Protein AF-A0A661LT13-F1 (afdb_monomer_lite)

Foldseek 3Di:
DQLPVQLPPPDDPVSSLVSQQPQAQDDDVDGGFHAHPPRPPGFQWDFDWDQDPVRDTHTPDDIDGDPDDPVVVVVVPVD

Secondary structure (DSSP, 8-state):
-HHHHHHTT---HHHHHHHHHT--SB-SSSS-B--BTTB-S---EE--EEEPGGG-EEE-S--EE----HHHHHHHH--

Radius of gyration: 16.87 Å; chains: 1; bounding box: 46×24×39 Å

Structure (mmCIF, N/CA/C/O backbone):
data_AF-A0A661LT13-F1
#
_entry.id   AF-A0A661LT13-F1
#
loop_
_atom_site.group_PDB
_atom_site.id
_atom_site.type_symbol
_atom_site.label_atom_id
_atom_site.label_alt_id
_atom_site.label_comp_id
_atom_site.label_asym_id
_atom_site.label_entity_id
_atom_site.label_seq_id
_atom_site.pdbx_PDB_ins_code
_atom_site.Cartn_x
_atom_site.Cartn_y
_atom_site.Cartn_z
_atom_site.occupancy
_atom_site.B_iso_or_equiv
_atom_site.auth_seq_id
_atom_site.auth_comp_id
_atom_site.auth_asym_id
_atom_site.auth_atom_id
_atom_site.pdbx_PDB_model_num
ATOM 1 N N . MET A 1 1 ? -8.839 8.996 -4.667 1.00 78.38 1 MET A N 1
ATOM 2 C CA . MET A 1 1 ? -10.287 9.309 -4.695 1.00 78.38 1 MET A CA 1
ATOM 3 C C . MET A 1 1 ? -11.148 8.363 -3.858 1.00 78.38 1 MET A C 1
ATOM 5 O O . MET A 1 1 ? -12.113 8.836 -3.279 1.00 78.38 1 MET A O 1
ATOM 9 N N . GLU A 1 2 ? -10.819 7.072 -3.731 1.00 94.69 2 GLU A N 1
ATOM 10 C CA . GLU A 1 2 ? -11.687 6.099 -3.037 1.00 94.69 2 GLU A CA 1
ATOM 11 C C . GLU A 1 2 ? -12.082 6.484 -1.597 1.00 94.69 2 GLU A C 1
ATOM 13 O O . GLU A 1 2 ? -13.251 6.389 -1.239 1.00 94.69 2 GLU A O 1
ATOM 18 N N . ALA A 1 3 ? -11.154 6.990 -0.779 1.00 94.50 3 ALA A N 1
ATOM 19 C CA . ALA A 1 3 ? -11.478 7.411 0.587 1.00 94.50 3 ALA A CA 1
ATOM 20 C C . ALA A 1 3 ? -12.464 8.586 0.646 1.00 94.50 3 ALA A C 1
ATOM 22 O O . ALA A 1 3 ? -13.350 8.594 1.493 1.00 94.50 3 ALA A O 1
ATOM 23 N N . PHE A 1 4 ? -12.370 9.542 -0.284 1.00 96.00 4 PHE A N 1
ATOM 24 C CA . PHE A 1 4 ? -13.342 10.635 -0.384 1.00 96.00 4 PHE A CA 1
ATOM 25 C C . PHE A 1 4 ? -14.725 10.117 -0.777 1.00 96.00 4 PHE A C 1
ATOM 27 O O . PHE A 1 4 ? -15.721 10.516 -0.180 1.00 96.00 4 PHE A O 1
ATOM 34 N N . ARG A 1 5 ? -14.784 9.164 -1.718 1.00 95.25 5 ARG A N 1
ATOM 35 C CA . ARG A 1 5 ? -16.036 8.501 -2.108 1.00 95.25 5 ARG A CA 1
ATOM 36 C C . ARG A 1 5 ? -16.692 7.789 -0.921 1.00 95.25 5 ARG A C 1
ATOM 38 O O . ARG A 1 5 ? -17.901 7.889 -0.754 1.00 95.25 5 ARG A O 1
ATOM 45 N N . ARG A 1 6 ? -15.900 7.101 -0.090 1.00 95.88 6 ARG A N 1
ATOM 46 C CA . ARG A 1 6 ? -16.380 6.412 1.121 1.00 95.88 6 ARG A CA 1
ATOM 47 C C . ARG A 1 6 ? -16.768 7.365 2.252 1.00 95.88 6 ARG A C 1
ATOM 49 O O . ARG A 1 6 ? -17.718 7.082 2.968 1.00 95.88 6 ARG A O 1
ATOM 56 N N . CYS A 1 7 ? -16.046 8.472 2.419 1.00 97.75 7 CYS A N 1
ATOM 57 C CA . CYS A 1 7 ? -16.330 9.474 3.447 1.00 97.75 7 CYS A CA 1
ATOM 58 C C . CYS A 1 7 ? -17.635 10.236 3.167 1.00 97.75 7 CYS A C 1
ATOM 60 O O . CYS A 1 7 ? -18.365 10.588 4.093 1.00 97.75 7 CYS A O 1
ATOM 62 N N . GLY A 1 8 ? -17.935 10.497 1.892 1.00 96.38 8 GLY A N 1
ATOM 63 C CA . GLY A 1 8 ? -19.132 11.226 1.488 1.00 96.38 8 GLY A CA 1
ATOM 64 C C . GLY A 1 8 ? -19.106 12.702 1.901 1.00 96.38 8 GLY A C 1
ATOM 65 O O . GLY A 1 8 ? -18.052 13.309 2.072 1.00 96.38 8 GLY A O 1
ATOM 66 N N . ARG A 1 9 ? -20.296 13.302 2.028 1.00 96.25 9 ARG A N 1
ATOM 67 C CA . ARG A 1 9 ? -20.472 14.757 2.204 1.00 96.25 9 ARG A CA 1
ATOM 68 C C . ARG A 1 9 ? -20.056 15.281 3.583 1.00 96.25 9 ARG A C 1
ATOM 70 O O . ARG A 1 9 ? -19.742 16.459 3.701 1.00 96.25 9 ARG A O 1
ATOM 77 N N . ASN A 1 10 ? -20.053 14.433 4.612 1.0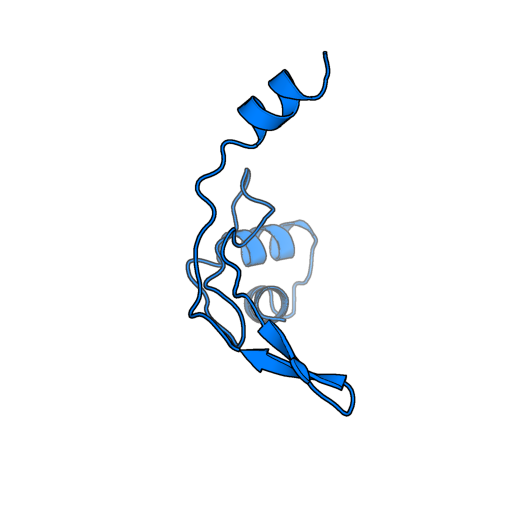0 95.50 10 ASN A N 1
ATOM 78 C CA . ASN A 1 10 ? -19.641 14.813 5.966 1.00 95.50 10 ASN A CA 1
ATOM 79 C C . ASN A 1 10 ? -18.117 14.668 6.132 1.00 95.50 10 ASN A C 1
ATOM 81 O O . ASN A 1 10 ? -17.632 13.812 6.877 1.00 95.50 10 ASN A O 1
ATOM 85 N N . LEU A 1 11 ? -17.358 15.457 5.372 1.00 96.62 11 LEU A N 1
ATOM 86 C CA . LEU A 1 11 ? -15.902 15.367 5.311 1.00 96.62 11 LEU A CA 1
ATOM 87 C C . LEU A 1 11 ? -15.251 16.088 6.500 1.00 96.62 11 LEU A C 1
ATOM 89 O O . LEU A 1 11 ? -14.947 17.276 6.438 1.00 96.62 11 LEU A O 1
ATOM 93 N N . THR A 1 12 ? -15.008 15.344 7.574 1.00 97.56 12 THR A N 1
ATOM 94 C CA . THR A 1 12 ? -14.147 15.753 8.695 1.00 97.56 12 THR A CA 1
ATOM 95 C C . THR A 1 12 ? -12.864 14.927 8.694 1.00 97.56 12 THR A C 1
ATOM 97 O O . THR A 1 12 ? -12.804 13.877 8.052 1.00 97.56 12 THR A O 1
ATOM 100 N N . VAL A 1 13 ? -11.835 15.363 9.428 1.00 97.25 1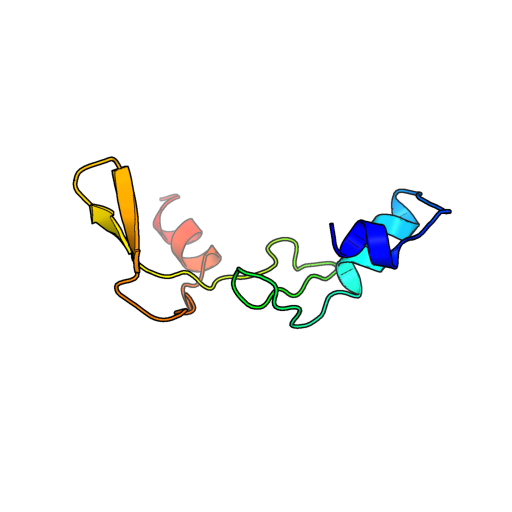3 VAL A N 1
ATOM 101 C CA . VAL A 1 13 ? -10.577 14.604 9.565 1.00 97.25 13 VAL A CA 1
ATOM 102 C C . VAL A 1 13 ? -10.847 13.191 10.088 1.00 97.25 13 VAL A C 1
ATOM 104 O O . VAL A 1 13 ? -10.401 12.220 9.479 1.00 97.25 13 VAL A O 1
ATOM 107 N N . ASP A 1 14 ? -11.650 13.058 11.143 1.00 97.56 14 ASP A N 1
ATOM 108 C CA . ASP A 1 14 ? -11.981 11.756 11.730 1.00 97.56 14 ASP A CA 1
ATOM 109 C C . ASP A 1 14 ? -12.766 10.866 10.765 1.00 97.56 14 ASP A C 1
ATOM 111 O O . ASP A 1 14 ? -12.486 9.672 10.645 1.00 97.56 14 ASP A O 1
ATOM 115 N N . ASN A 1 15 ? -13.731 11.433 10.033 1.00 97.88 15 ASN A N 1
ATOM 116 C CA . ASN A 1 15 ? -14.484 10.681 9.030 1.00 97.88 15 ASN A CA 1
ATOM 117 C C . ASN A 1 15 ? -13.595 10.249 7.863 1.00 97.88 15 ASN A C 1
ATOM 119 O O . ASN A 1 15 ? -13.724 9.123 7.384 1.00 97.88 15 ASN A O 1
ATOM 123 N N . PHE A 1 16 ? -12.656 11.096 7.444 1.00 97.25 16 PHE A N 1
ATOM 124 C CA . PHE A 1 16 ? -11.702 10.752 6.403 1.00 97.25 16 PHE A CA 1
ATOM 125 C C . PHE A 1 16 ? -10.736 9.652 6.856 1.00 97.25 16 PHE A C 1
ATOM 127 O O . PHE A 1 16 ? -10.493 8.712 6.101 1.00 97.25 16 PHE A O 1
ATOM 134 N N . ILE A 1 17 ? -10.225 9.718 8.091 1.00 96.44 17 ILE A N 1
ATOM 135 C CA . ILE A 1 17 ? -9.380 8.664 8.669 1.00 96.44 17 ILE A CA 1
ATOM 136 C C . ILE A 1 17 ? -10.156 7.343 8.719 1.00 96.44 17 ILE A C 1
ATOM 138 O O . ILE A 1 17 ? -9.666 6.343 8.197 1.00 96.44 17 ILE A O 1
ATOM 142 N N . ARG A 1 18 ? -11.396 7.341 9.228 1.00 96.75 18 ARG A N 1
ATOM 143 C CA . ARG A 1 18 ? -12.267 6.150 9.218 1.00 96.75 18 ARG A CA 1
ATOM 144 C C . ARG A 1 18 ? -12.488 5.606 7.804 1.00 96.75 18 ARG A C 1
ATOM 146 O O . ARG A 1 18 ? -12.397 4.399 7.578 1.00 96.75 18 ARG A O 1
ATOM 153 N N . ALA A 1 19 ? -12.735 6.484 6.835 1.00 97.25 19 ALA A N 1
ATOM 154 C CA . ALA A 1 19 ? -12.925 6.097 5.443 1.00 97.25 19 ALA A CA 1
ATOM 155 C C . ALA A 1 19 ? -11.655 5.481 4.838 1.00 97.25 19 ALA A C 1
ATOM 157 O O . ALA A 1 19 ? -11.748 4.445 4.179 1.00 97.25 19 ALA A O 1
ATOM 158 N N . MET A 1 20 ? -10.478 6.060 5.09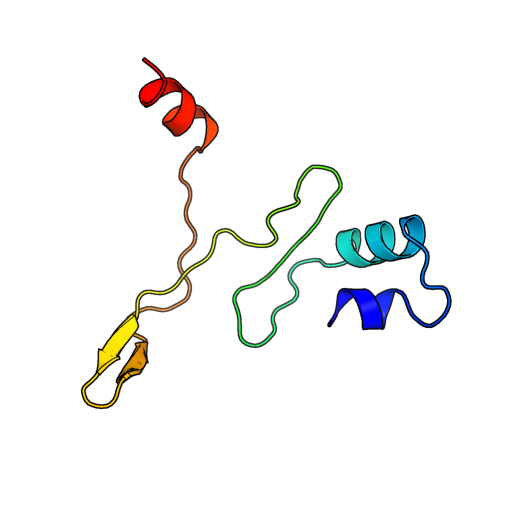7 1.00 97.06 20 MET A N 1
ATOM 159 C CA . MET A 1 20 ? -9.184 5.493 4.709 1.00 97.06 20 MET A CA 1
ATOM 160 C C . MET A 1 20 ? -8.990 4.107 5.325 1.00 97.06 20 MET A C 1
ATOM 162 O O . MET A 1 20 ? -8.736 3.150 4.602 1.00 97.06 20 MET A O 1
ATOM 166 N N . GLU A 1 21 ? -9.164 3.965 6.637 1.00 97.19 21 GLU A N 1
ATOM 167 C CA . GLU A 1 21 ? -8.964 2.701 7.356 1.00 97.19 21 GLU A CA 1
ATOM 168 C C . GLU A 1 21 ? -9.949 1.597 6.941 1.00 97.19 21 GLU A C 1
ATOM 170 O O . GLU A 1 21 ? -9.628 0.412 7.070 1.00 97.19 21 GLU A O 1
ATOM 175 N N . SER A 1 22 ? -11.110 1.960 6.386 1.00 96.69 22 SER A N 1
ATOM 176 C CA . SER A 1 22 ? -12.065 1.012 5.797 1.00 96.69 22 SER A CA 1
ATOM 177 C C . SER A 1 22 ? -11.584 0.390 4.480 1.00 96.69 22 SER A C 1
ATOM 179 O O . SER A 1 22 ? -12.129 -0.622 4.036 1.00 96.69 22 SER A O 1
ATOM 181 N N . ILE A 1 23 ? -10.596 0.992 3.810 1.00 96.94 23 ILE A N 1
ATOM 182 C CA . ILE A 1 23 ? -10.062 0.480 2.548 1.00 96.94 23 ILE A CA 1
ATOM 183 C C . ILE A 1 23 ? -9.260 -0.785 2.847 1.00 96.94 23 ILE A C 1
ATOM 185 O O . ILE A 1 23 ? -8.198 -0.727 3.476 1.00 96.94 23 ILE A O 1
ATOM 189 N N . LYS A 1 24 ? -9.786 -1.917 2.371 1.00 95.94 24 LYS A N 1
ATOM 190 C CA . LYS A 1 24 ? -9.180 -3.248 2.430 1.00 95.94 24 LYS A CA 1
ATOM 191 C C . LYS A 1 24 ? -9.133 -3.832 1.025 1.00 95.94 24 LYS A C 1
ATOM 193 O O . LYS A 1 24 ? -10.155 -3.873 0.346 1.00 95.94 24 LYS A O 1
ATOM 198 N N . ASP A 1 25 ? -7.932 -4.207 0.609 1.00 95.19 25 ASP A N 1
ATOM 199 C CA . ASP A 1 25 ? -7.578 -4.879 -0.642 1.00 95.19 25 ASP A CA 1
ATOM 200 C C . ASP A 1 25 ? -8.200 -4.256 -1.896 1.00 95.19 25 ASP A C 1
ATOM 202 O O . ASP A 1 25 ? -8.453 -4.926 -2.896 1.00 95.19 25 ASP A O 1
ATOM 206 N N . PHE A 1 26 ? -8.409 -2.940 -1.857 1.00 95.50 26 PHE A N 1
ATOM 207 C CA . PHE A 1 26 ? -8.961 -2.193 -2.974 1.00 95.50 26 PHE A CA 1
ATOM 208 C C . PHE A 1 26 ? -7.938 -2.139 -4.109 1.00 95.50 26 PHE A C 1
ATOM 210 O O . PHE A 1 26 ? -6.793 -1.733 -3.893 1.00 95.50 26 PHE A O 1
ATOM 217 N N . GLN A 1 27 ? -8.360 -2.508 -5.317 1.00 93.56 27 GLN A N 1
ATOM 218 C CA . GLN A 1 27 ? -7.525 -2.508 -6.512 1.00 93.56 27 GLN A CA 1
ATOM 219 C C . GLN A 1 27 ? -8.137 -1.599 -7.579 1.00 93.56 27 GLN A C 1
ATOM 221 O O . GLN A 1 27 ? -9.189 -1.897 -8.134 1.00 93.56 27 GLN A O 1
ATOM 226 N N . GLY A 1 28 ? -7.466 -0.476 -7.842 1.00 90.19 28 GLY A N 1
ATOM 227 C CA . GLY A 1 28 ? -7.717 0.348 -9.026 1.00 90.19 28 GLY A CA 1
ATOM 228 C C . GLY A 1 28 ? -6.773 -0.051 -10.162 1.00 90.19 28 GLY A C 1
ATOM 229 O O . GLY A 1 28 ? -6.509 -1.229 -10.378 1.00 90.19 28 GLY A O 1
ATOM 230 N N . ILE A 1 29 ? -6.184 0.941 -10.833 1.00 90.25 29 ILE A N 1
ATOM 231 C CA . ILE A 1 29 ? -5.119 0.720 -11.832 1.00 90.25 29 ILE A CA 1
ATOM 232 C C . ILE A 1 29 ? -3.780 0.272 -11.208 1.00 90.25 29 ILE A C 1
ATOM 234 O O . ILE A 1 29 ? -2.915 -0.266 -11.894 1.00 90.25 29 ILE A O 1
ATOM 238 N N . GLY A 1 30 ? -3.601 0.533 -9.909 1.00 91.19 30 GLY A N 1
ATOM 239 C CA . GLY A 1 30 ? -2.400 0.218 -9.135 1.00 91.19 30 GLY A CA 1
ATOM 240 C C . GLY A 1 30 ? -2.465 -1.142 -8.425 1.00 91.19 30 GLY A C 1
ATOM 241 O O . GLY A 1 30 ? -3.349 -1.955 -8.711 1.00 91.19 30 GLY A O 1
ATOM 242 N N . PRO A 1 31 ? -1.554 -1.400 -7.470 1.00 93.44 31 PRO A N 1
ATOM 243 C CA . PRO A 1 31 ? -1.603 -2.618 -6.674 1.00 93.44 31 PRO A CA 1
ATOM 244 C C . PRO A 1 31 ? -2.782 -2.582 -5.694 1.00 93.44 31 PRO A C 1
ATOM 246 O O . PRO A 1 31 ? -3.361 -1.525 -5.426 1.00 93.44 31 PRO A O 1
ATOM 249 N N . LYS A 1 32 ? -3.102 -3.737 -5.102 1.00 94.94 32 LYS A N 1
ATOM 250 C CA . LYS A 1 32 ? -4.038 -3.806 -3.972 1.00 94.94 32 LYS A CA 1
ATOM 251 C C . LYS A 1 32 ? -3.540 -2.932 -2.824 1.00 94.94 32 LYS A C 1
ATOM 253 O O . LYS A 1 32 ? -2.361 -2.988 -2.459 1.00 94.94 32 LYS A O 1
ATOM 258 N N . MET A 1 33 ? -4.447 -2.141 -2.258 1.00 95.06 33 MET A N 1
ATOM 259 C CA . MET A 1 33 ? -4.165 -1.228 -1.158 1.00 95.06 33 MET A CA 1
ATOM 260 C C . MET A 1 33 ? -5.064 -1.491 0.047 1.00 95.06 33 MET A C 1
ATOM 262 O O . MET A 1 33 ? -6.275 -1.663 -0.086 1.00 95.06 33 MET A O 1
ATOM 266 N N . SER A 1 34 ? -4.452 -1.441 1.228 1.00 95.94 34 SER A N 1
ATOM 267 C CA . SER A 1 34 ? -5.105 -1.586 2.528 1.00 95.94 34 SER A CA 1
ATOM 268 C C . SER A 1 34 ? -4.521 -0.579 3.516 1.00 95.94 34 SER A C 1
ATOM 270 O O . SER A 1 34 ? -3.303 -0.540 3.683 1.00 95.94 34 SER A O 1
ATOM 272 N N . PHE A 1 35 ? -5.363 0.174 4.221 1.00 96.75 35 PHE A N 1
ATOM 273 C CA . PHE A 1 35 ? -4.931 1.135 5.246 1.00 96.75 35 PHE A CA 1
ATOM 274 C C . PHE A 1 35 ? -5.447 0.737 6.632 1.00 96.75 35 PHE A C 1
ATOM 276 O O . PHE A 1 35 ? -6.388 -0.047 6.763 1.00 96.75 35 PHE A O 1
ATOM 283 N N . GLY A 1 36 ? -4.815 1.251 7.684 1.00 96.00 36 GLY A N 1
ATOM 284 C CA . GLY A 1 36 ? -5.218 1.012 9.069 1.00 96.00 36 GLY A CA 1
ATOM 285 C C . GLY A 1 36 ? -4.503 1.944 10.051 1.00 96.00 36 GLY A C 1
ATOM 286 O O . GLY A 1 36 ? -3.572 2.643 9.642 1.00 96.00 36 GLY A O 1
ATOM 287 N N . PRO A 1 37 ? -4.849 1.895 11.350 1.00 94.69 37 PRO A N 1
ATOM 288 C CA . PRO A 1 37 ? -4.317 2.823 12.356 1.00 94.69 37 PRO A CA 1
ATOM 289 C C . PRO A 1 37 ? -2.784 2.888 12.397 1.00 94.69 37 PRO A C 1
ATOM 291 O O . PRO A 1 37 ? -2.192 3.961 12.518 1.00 94.69 37 PRO A O 1
ATOM 294 N N . LYS A 1 38 ? -2.132 1.731 12.213 1.00 91.62 38 LYS A N 1
ATOM 295 C CA . LYS A 1 38 ? -0.667 1.571 12.157 1.00 91.62 38 LYS A CA 1
ATOM 296 C C . LYS A 1 38 ? -0.136 1.265 10.749 1.00 91.62 38 LYS A C 1
ATOM 298 O O . LYS A 1 38 ? 1.024 0.903 10.593 1.00 91.62 38 LYS A O 1
ATOM 303 N N . LYS A 1 39 ? -0.972 1.390 9.713 1.00 91.19 39 LYS A N 1
ATOM 304 C CA . LYS A 1 39 ? -0.633 1.092 8.314 1.00 91.19 39 LYS A CA 1
ATOM 305 C C . LYS A 1 39 ? -0.999 2.282 7.429 1.00 91.19 39 LYS A C 1
ATOM 307 O O . LYS A 1 39 ? -2.100 2.356 6.885 1.00 91.19 39 LYS A O 1
ATOM 312 N N . ARG A 1 40 ? -0.058 3.224 7.310 1.00 90.06 40 ARG A N 1
ATOM 313 C CA . ARG A 1 40 ? -0.201 4.443 6.491 1.00 90.06 40 ARG A CA 1
ATOM 314 C C . ARG A 1 40 ? 0.275 4.253 5.047 1.00 90.06 40 ARG A C 1
ATOM 316 O O . ARG A 1 40 ? -0.226 4.925 4.154 1.00 90.06 40 ARG A O 1
ATOM 323 N N . GLN A 1 41 ? 1.174 3.296 4.807 1.00 91.62 41 GLN A N 1
ATOM 324 C CA . GLN A 1 41 ? 1.549 2.852 3.466 1.00 91.62 41 GLN A CA 1
ATOM 325 C C . GLN A 1 41 ? 0.572 1.764 2.990 1.00 91.62 41 GLN A C 1
ATOM 327 O O . GLN A 1 41 ? 0.543 0.658 3.534 1.00 91.62 41 GLN A O 1
ATOM 332 N N . GLY A 1 42 ? -0.242 2.088 1.981 1.00 92.56 42 GLY A N 1
ATOM 333 C CA . GLY A 1 42 ? -1.341 1.232 1.518 1.00 92.56 42 GLY A CA 1
ATOM 334 C C . GLY A 1 42 ? -0.895 -0.074 0.854 1.00 92.56 42 GLY A C 1
ATOM 335 O O . GLY A 1 42 ? -1.593 -1.082 0.953 1.00 92.56 42 GLY A O 1
ATOM 336 N N . SER A 1 43 ? 0.274 -0.078 0.208 1.00 93.44 4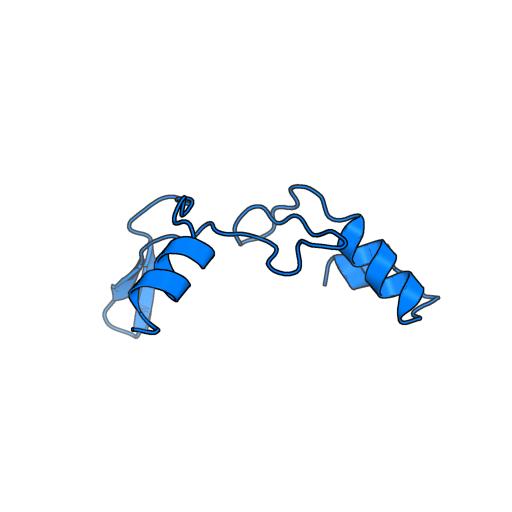3 SER A N 1
ATOM 337 C CA . SER A 1 43 ? 0.834 -1.243 -0.478 1.00 93.44 43 SER A CA 1
ATOM 338 C C . SER A 1 43 ? 2.361 -1.242 -0.439 1.00 93.44 43 SER A C 1
ATOM 340 O O . SER A 1 43 ? 2.996 -0.187 -0.391 1.00 93.44 43 SER A O 1
ATOM 342 N N . ARG A 1 44 ? 2.941 -2.442 -0.481 1.00 92.25 44 ARG A N 1
ATOM 343 C CA . ARG A 1 44 ? 4.378 -2.688 -0.682 1.00 92.25 44 ARG A CA 1
ATOM 344 C C . ARG A 1 44 ? 4.654 -3.369 -2.023 1.00 92.25 44 ARG A C 1
ATOM 346 O O . ARG A 1 44 ? 5.752 -3.880 -2.240 1.00 92.25 44 ARG A O 1
ATOM 353 N N . SER A 1 45 ? 3.645 -3.420 -2.889 1.00 94.88 45 SER A N 1
ATOM 354 C CA . SER A 1 45 ? 3.767 -4.030 -4.201 1.00 94.88 45 SER A CA 1
ATOM 355 C C . SER A 1 45 ? 4.211 -3.008 -5.242 1.00 94.88 45 SER A C 1
ATOM 357 O O . SER A 1 45 ? 3.769 -1.861 -5.235 1.00 94.88 45 SER A O 1
ATOM 359 N N . PHE A 1 46 ? 5.068 -3.445 -6.151 1.00 93.38 46 PHE A N 1
ATOM 360 C CA . PHE A 1 46 ? 5.617 -2.665 -7.252 1.00 93.38 46 PHE A CA 1
ATOM 361 C C . PHE A 1 46 ? 5.666 -3.532 -8.517 1.00 93.38 46 PHE A C 1
ATOM 363 O O . PHE A 1 46 ? 5.451 -4.739 -8.454 1.00 93.38 46 PHE A O 1
ATOM 370 N N . PHE A 1 47 ? 5.903 -2.932 -9.678 1.00 94.31 47 PHE A N 1
ATOM 371 C CA . PHE A 1 47 ? 6.316 -3.658 -10.879 1.00 94.31 47 PHE A CA 1
ATOM 372 C C . PHE A 1 47 ? 7.523 -2.950 -11.476 1.00 94.31 47 PHE A C 1
ATOM 374 O O . PHE A 1 47 ? 7.745 -1.767 -11.215 1.00 94.31 47 PHE A O 1
ATOM 381 N N . ILE A 1 48 ? 8.289 -3.668 -12.285 1.00 95.06 48 ILE A N 1
ATOM 382 C CA . ILE A 1 48 ? 9.409 -3.097 -13.023 1.00 95.06 48 ILE A CA 1
ATOM 383 C C . ILE A 1 48 ? 8.919 -2.749 -14.425 1.00 95.06 48 ILE A C 1
ATOM 385 O O . ILE A 1 48 ? 8.247 -3.556 -15.074 1.00 95.06 48 ILE A O 1
ATOM 389 N N . ALA A 1 49 ? 9.237 -1.542 -14.883 1.00 96.31 49 ALA A N 1
ATOM 390 C CA . ALA A 1 49 ? 8.996 -1.117 -16.252 1.00 96.31 49 ALA A CA 1
ATOM 391 C C . ALA A 1 49 ? 10.266 -0.566 -16.890 1.00 96.31 49 ALA A C 1
ATOM 393 O O . ALA A 1 49 ? 11.102 0.044 -16.225 1.00 96.31 49 ALA A O 1
ATOM 394 N N . ARG A 1 50 ? 10.376 -0.784 -18.197 1.00 97.00 50 ARG A N 1
ATOM 395 C CA . ARG A 1 50 ? 11.389 -0.197 -19.064 1.00 97.00 50 ARG A CA 1
ATOM 396 C C . ARG A 1 50 ? 10.856 1.115 -19.627 1.00 97.00 50 ARG A C 1
ATOM 398 O O . ARG A 1 50 ? 9.739 1.153 -20.136 1.00 97.00 50 ARG A O 1
ATOM 405 N N . CYS A 1 51 ? 11.662 2.170 -19.556 1.00 97.38 51 CYS A N 1
ATOM 406 C CA . CYS A 1 51 ? 11.411 3.384 -20.325 1.00 97.38 51 CYS A CA 1
ATOM 407 C C . CYS A 1 51 ? 11.719 3.093 -21.799 1.00 97.38 51 CYS A C 1
ATOM 409 O O . CYS A 1 51 ? 12.811 2.611 -22.107 1.00 97.38 51 CYS A O 1
ATOM 411 N N . THR A 1 52 ? 10.763 3.324 -22.691 1.00 97.00 52 THR A N 1
ATOM 412 C CA . THR A 1 52 ? 10.948 3.132 -24.132 1.00 97.00 52 THR A CA 1
ATOM 413 C C . THR A 1 52 ? 11.387 4.427 -24.798 1.00 97.00 52 THR A C 1
ATOM 415 O O . THR A 1 52 ? 11.269 5.521 -24.237 1.00 97.00 52 THR A O 1
ATOM 418 N N . GLU A 1 53 ? 11.822 4.316 -26.051 1.00 95.12 53 GLU A N 1
ATOM 419 C CA . GLU A 1 53 ? 11.935 5.476 -26.927 1.00 95.12 53 GLU A CA 1
ATOM 420 C C . GLU A 1 53 ? 10.595 6.240 -26.957 1.00 95.12 53 GLU A C 1
ATOM 422 O O . GLU A 1 53 ? 9.515 5.638 -26.930 1.00 95.12 53 GLU A O 1
ATOM 427 N N . GLY A 1 54 ? 10.663 7.571 -26.887 1.00 94.25 54 GLY A N 1
ATOM 428 C CA . GLY A 1 54 ? 9.487 8.434 -26.730 1.00 94.25 54 GLY A CA 1
ATOM 429 C C . GLY A 1 54 ? 8.957 8.587 -25.295 1.00 94.25 54 GLY A C 1
ATOM 430 O O . GLY A 1 54 ? 7.962 9.279 -25.104 1.00 94.25 54 GLY A O 1
ATOM 431 N N . GLY A 1 55 ? 9.601 7.988 -24.285 1.00 94.38 55 GLY A N 1
ATOM 432 C CA . GLY A 1 55 ? 9.284 8.223 -22.868 1.00 94.38 55 GLY A CA 1
ATOM 433 C C . GLY A 1 55 ? 8.087 7.438 -22.322 1.00 94.38 55 GLY A C 1
ATOM 434 O O . GLY A 1 55 ? 7.596 7.749 -21.237 1.00 94.38 55 GLY A O 1
ATOM 435 N N . ASN A 1 56 ? 7.610 6.422 -23.047 1.00 95.00 56 ASN A N 1
ATOM 436 C CA . ASN A 1 56 ? 6.565 5.526 -22.549 1.00 95.00 56 ASN A CA 1
ATOM 437 C C . ASN A 1 56 ? 7.141 4.484 -21.576 1.00 95.00 56 ASN A C 1
ATOM 439 O O . ASN A 1 56 ? 8.350 4.263 -21.509 1.00 95.00 56 ASN A O 1
ATOM 443 N N . ALA A 1 57 ? 6.263 3.823 -20.821 1.00 94.56 57 ALA A N 1
ATOM 444 C CA . ALA A 1 57 ? 6.634 2.765 -19.887 1.00 94.56 57 ALA A CA 1
ATOM 445 C C . ALA A 1 57 ? 6.103 1.408 -20.362 1.00 94.56 57 ALA A C 1
ATOM 447 O O . ALA A 1 57 ? 4.895 1.184 -20.427 1.00 94.56 57 ALA A O 1
ATOM 448 N N . GLU A 1 58 ? 7.010 0.479 -20.640 1.00 95.88 58 GLU A N 1
ATOM 449 C CA . GLU A 1 58 ? 6.693 -0.910 -20.950 1.00 95.88 58 GLU A CA 1
ATOM 450 C C . GLU A 1 58 ? 6.832 -1.766 -19.689 1.00 95.88 58 GLU A C 1
ATOM 452 O O . GLU A 1 58 ? 7.900 -1.843 -19.079 1.00 95.88 58 GLU A O 1
ATOM 457 N N . LYS A 1 59 ? 5.745 -2.419 -19.280 1.00 95.12 59 LYS A N 1
ATOM 458 C CA . LYS A 1 59 ? 5.708 -3.242 -18.069 1.00 95.12 59 LYS A CA 1
ATOM 459 C C . LYS A 1 59 ? 6.437 -4.571 -18.292 1.00 95.12 59 LYS A C 1
ATOM 461 O O . LYS A 1 59 ? 6.015 -5.366 -19.122 1.00 95.12 59 LYS A O 1
ATOM 466 N N . LEU A 1 60 ? 7.483 -4.829 -17.507 1.00 96.19 60 LEU A N 1
ATOM 467 C CA . LEU A 1 60 ? 8.303 -6.044 -17.603 1.00 96.19 60 LEU A CA 1
ATOM 468 C C . LEU A 1 60 ? 7.836 -7.160 -16.663 1.00 96.19 60 LEU A C 1
ATOM 470 O O . LEU A 1 60 ? 8.063 -8.336 -16.931 1.00 96.19 60 LEU A O 1
ATOM 474 N N . THR A 1 61 ? 7.202 -6.805 -15.544 1.00 94.88 61 THR A N 1
ATOM 475 C CA . THR A 1 61 ? 6.763 -7.769 -14.524 1.00 94.88 61 THR A CA 1
ATOM 476 C C . THR A 1 61 ? 5.306 -7.558 -14.140 1.00 94.88 61 THR A C 1
ATOM 478 O O . THR A 1 61 ? 4.765 -6.460 -14.262 1.00 94.88 61 THR A O 1
ATOM 481 N N . GLY A 1 62 ? 4.675 -8.586 -13.567 1.00 92.50 62 GLY A N 1
ATOM 482 C CA . GLY A 1 62 ? 3.474 -8.408 -12.750 1.0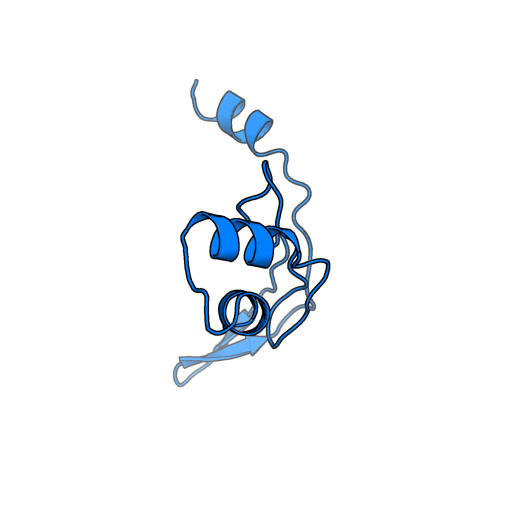0 92.50 62 GLY A CA 1
ATOM 483 C C . GLY A 1 62 ? 3.738 -7.571 -11.488 1.00 92.50 62 GLY A C 1
ATOM 484 O O . GLY A 1 62 ? 4.846 -7.076 -11.264 1.00 92.50 62 GLY A O 1
ATOM 485 N N . TRP A 1 63 ? 2.708 -7.417 -10.653 1.00 93.25 63 TRP A N 1
ATOM 486 C CA . TRP A 1 63 ? 2.887 -6.869 -9.307 1.00 93.25 63 TRP A CA 1
ATOM 487 C C . TRP A 1 63 ? 3.676 -7.862 -8.449 1.00 93.25 63 TRP A C 1
ATOM 489 O O . TRP A 1 63 ? 3.265 -9.009 -8.301 1.00 93.25 63 TRP A O 1
ATOM 499 N N . VAL A 1 64 ? 4.775 -7.404 -7.866 1.00 93.62 64 VAL A N 1
ATOM 500 C CA . VAL A 1 64 ? 5.613 -8.132 -6.908 1.00 93.62 64 VAL A CA 1
ATOM 501 C C . VAL A 1 64 ? 5.597 -7.401 -5.574 1.00 93.62 64 VAL A C 1
ATOM 503 O O . VAL A 1 64 ? 5.574 -6.173 -5.549 1.00 93.62 64 VAL A O 1
ATOM 506 N N . THR A 1 65 ? 5.579 -8.134 -4.463 1.00 92.06 65 THR A N 1
ATOM 507 C CA . THR A 1 65 ? 5.534 -7.561 -3.108 1.00 92.06 65 THR A CA 1
ATOM 508 C C . THR A 1 65 ? 6.916 -7.601 -2.474 1.00 92.06 65 THR A C 1
ATOM 510 O O . THR A 1 65 ? 7.598 -8.616 -2.531 1.00 92.06 65 THR A O 1
ATOM 513 N N . SER A 1 66 ? 7.336 -6.485 -1.876 1.00 88.19 66 SER A N 1
ATOM 514 C CA . SER A 1 66 ? 8.564 -6.441 -1.082 1.00 88.19 66 SER A CA 1
ATOM 515 C C . SER A 1 66 ? 8.322 -6.976 0.330 1.00 88.19 66 SER A C 1
ATOM 517 O O . SER A 1 66 ? 7.604 -6.333 1.103 1.00 88.19 66 SER A O 1
ATOM 519 N N . ASP A 1 67 ? 9.027 -8.050 0.687 1.00 87.19 67 ASP A N 1
ATOM 520 C CA . ASP A 1 67 ? 9.047 -8.640 2.037 1.00 87.19 67 ASP A CA 1
ATOM 521 C C . ASP A 1 67 ? 10.177 -8.083 2.927 1.00 87.19 67 ASP A C 1
ATOM 523 O O . ASP A 1 67 ? 10.460 -8.603 4.001 1.00 87.19 67 ASP A O 1
ATOM 527 N N . ILE A 1 68 ? 10.839 -7.004 2.494 1.00 87.88 68 ILE A N 1
ATOM 528 C CA . ILE A 1 68 ? 11.962 -6.396 3.224 1.00 87.88 68 ILE A CA 1
ATOM 529 C C . ILE A 1 68 ? 11.515 -5.886 4.606 1.00 87.88 68 ILE A C 1
ATOM 531 O O . ILE A 1 68 ? 10.622 -5.036 4.705 1.00 87.88 68 ILE A O 1
ATOM 535 N N . ASP A 1 69 ? 12.197 -6.294 5.675 1.00 86.94 69 ASP A N 1
ATOM 536 C CA . ASP A 1 69 ? 12.022 -5.665 6.985 1.00 86.94 69 ASP A CA 1
ATOM 537 C C . ASP A 1 69 ? 12.702 -4.284 7.002 1.00 86.94 69 ASP A C 1
ATOM 539 O O . ASP A 1 69 ? 13.923 -4.145 7.066 1.00 86.94 69 ASP A O 1
A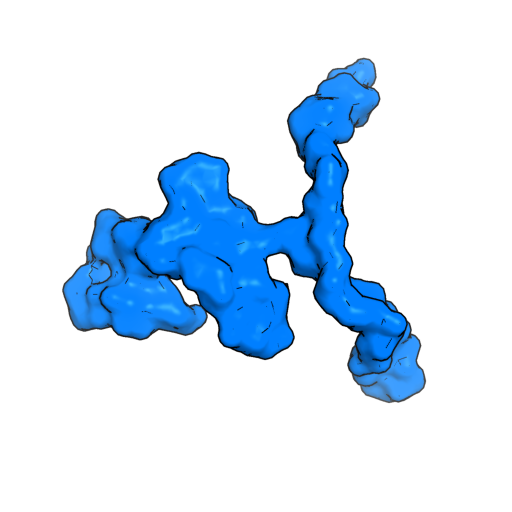TOM 543 N N . VAL A 1 70 ? 11.889 -3.229 6.947 1.00 84.31 70 VAL A N 1
ATOM 544 C CA . VAL A 1 70 ? 12.372 -1.840 6.932 1.00 84.31 70 VAL A CA 1
ATOM 545 C C . VAL A 1 70 ? 13.010 -1.420 8.258 1.00 84.31 70 VAL A C 1
ATOM 547 O O . VAL A 1 70 ? 13.879 -0.551 8.261 1.00 84.31 70 VAL A O 1
ATOM 550 N N . TYR A 1 71 ? 12.624 -2.034 9.380 1.00 86.62 71 TYR A N 1
ATOM 551 C CA . TYR A 1 71 ? 13.224 -1.757 10.685 1.00 86.62 71 TYR A CA 1
ATOM 552 C C . TYR A 1 71 ? 14.586 -2.427 10.814 1.00 86.62 71 TYR A C 1
ATOM 554 O O . TYR A 1 71 ? 15.505 -1.866 11.413 1.00 86.62 71 TYR A O 1
ATOM 562 N N . GLU A 1 72 ? 14.741 -3.612 10.230 1.00 91.88 72 GLU A N 1
ATOM 563 C CA . GLU A 1 72 ? 16.051 -4.233 10.094 1.00 91.88 72 GLU A CA 1
ATOM 564 C C . GLU A 1 72 ? 16.974 -3.403 9.197 1.00 91.88 72 GLU A C 1
ATOM 566 O O . GLU A 1 72 ? 18.094 -3.096 9.605 1.00 91.88 72 GLU A O 1
ATOM 571 N N . VAL A 1 73 ? 16.503 -2.984 8.018 1.00 90.56 73 VAL A N 1
ATOM 572 C CA . VAL A 1 73 ? 17.292 -2.140 7.106 1.00 90.56 73 VAL A CA 1
ATOM 573 C C . VAL A 1 73 ? 17.727 -0.851 7.798 1.00 90.56 73 VAL A C 1
ATOM 575 O O . VAL A 1 73 ? 18.910 -0.519 7.767 1.00 90.56 73 VAL A O 1
ATOM 578 N N . LYS A 1 74 ? 16.810 -0.169 8.495 1.00 90.56 74 LYS A N 1
ATOM 579 C CA . LYS A 1 74 ? 17.125 1.037 9.268 1.00 90.56 74 LYS A CA 1
ATOM 580 C C . LYS A 1 74 ? 18.234 0.780 10.298 1.00 90.56 74 LYS A C 1
ATOM 582 O O . LYS A 1 74 ? 19.233 1.488 10.296 1.00 90.56 74 LYS A O 1
ATOM 587 N N . ARG A 1 75 ? 18.123 -0.291 11.099 1.00 94.06 75 ARG A N 1
ATOM 588 C CA . ARG A 1 75 ? 19.166 -0.684 12.072 1.00 94.06 75 ARG A CA 1
ATOM 589 C C . ARG A 1 75 ? 20.533 -0.948 11.436 1.00 94.06 75 ARG A C 1
ATOM 591 O O . ARG A 1 75 ? 21.547 -0.748 12.094 1.00 94.06 75 ARG A O 1
ATOM 598 N N . ARG A 1 76 ? 20.577 -1.449 10.198 1.00 94.44 76 ARG A N 1
ATOM 599 C CA . ARG A 1 76 ? 21.836 -1.715 9.482 1.00 94.44 76 ARG A CA 1
ATOM 600 C C . ARG A 1 76 ? 22.475 -0.440 8.929 1.00 94.44 76 ARG A C 1
ATOM 602 O O . ARG A 1 76 ? 23.698 -0.380 8.887 1.00 94.44 76 ARG A O 1
ATOM 609 N N . LEU A 1 77 ? 21.663 0.522 8.489 1.00 94.19 77 LEU A N 1
ATOM 610 C CA . LEU A 1 77 ? 22.120 1.746 7.825 1.00 94.19 77 LEU A CA 1
ATOM 611 C C . LEU A 1 77 ? 22.450 2.893 8.792 1.00 94.19 77 LEU A C 1
ATOM 613 O O . LEU A 1 77 ? 23.208 3.774 8.419 1.00 94.19 77 LEU A O 1
ATOM 617 N N . GLU A 1 78 ? 21.902 2.890 10.008 1.00 90.88 78 GLU A N 1
ATOM 618 C CA . GLU A 1 78 ? 22.152 3.920 11.034 1.00 90.88 78 GLU A CA 1
ATOM 619 C C . GLU A 1 78 ? 23.347 3.599 11.962 1.00 90.88 78 GLU A C 1
ATOM 621 O O . GLU A 1 78 ? 23.397 4.086 13.091 1.00 90.88 78 GLU A O 1
ATOM 626 N N . LYS A 1 79 ? 24.293 2.762 11.512 1.00 60.12 79 LYS A N 1
ATOM 627 C CA . LYS A 1 79 ? 25.597 2.571 12.174 1.00 60.12 79 LYS A CA 1
ATOM 628 C C . LYS A 1 79 ? 26.583 3.649 11.746 1.00 60.12 79 LYS A C 1
ATOM 630 O O . LYS A 1 79 ? 27.399 4.036 12.607 1.00 60.12 79 LYS A O 1
#

Sequence (79 aa):
MEAFRRCGRNLTVDNFIRAMESIKDFQGIGPKMSFGPKKRQGSRSFFIARCTEGGNAEKLTGWVTSDIDVYEVKRRLEK

pLDDT: mean 93.47, std 5.09, range [60.12, 97.88]